Protein AF-A0A965IFB6-F1 (afdb_monomer)

pLDDT: mean 90.44, std 10.17, range [43.69, 98.31]

Nearest PDB structures (foldseek):
  4oge-assembly1_A  TM=3.620E-01  e=2.131E-02  Actinomyces naeslundii str. Howell 279
  4ogc-assembly1_A  TM=3.879E-01  e=4.972E-02  Actinomyces naeslundii str. Howell 279

Mean predicted aligned error: 4.51 Å

Foldseek 3Di:
DDDDPVLVVLLVVLCVVQQAALQQRQGVVVVPWDKDKDFLDDDPLTDSDSLRIGIHTPLLVCCAPPNCVSDDDHHDYSLCVLVSCCVRPVVSPDQCVSQVSVVHRGPPHHRDHRPVVSVVSNVVNVVVVDDD

Structure (mmCIF, N/CA/C/O backbone):
data_AF-A0A965IFB6-F1
#
_entry.id   AF-A0A965IFB6-F1
#
loop_
_atom_site.group_PDB
_atom_site.id
_atom_site.type_symbol
_atom_site.label_atom_id
_atom_site.label_alt_id
_atom_site.label_comp_id
_atom_site.label_asym_id
_atom_site.label_entity_id
_atom_site.label_seq_id
_atom_site.pdbx_PDB_ins_code
_atom_site.Cartn_x
_atom_site.Cartn_y
_atom_site.Cartn_z
_atom_site.occupancy
_atom_site.B_iso_or_equiv
_atom_site.auth_seq_id
_atom_site.auth_comp_id
_atom_site.auth_asym_id
_atom_site.auth_atom_id
_atom_site.pdbx_PDB_model_num
ATOM 1 N N . MET A 1 1 ? 19.634 12.863 -5.356 1.00 53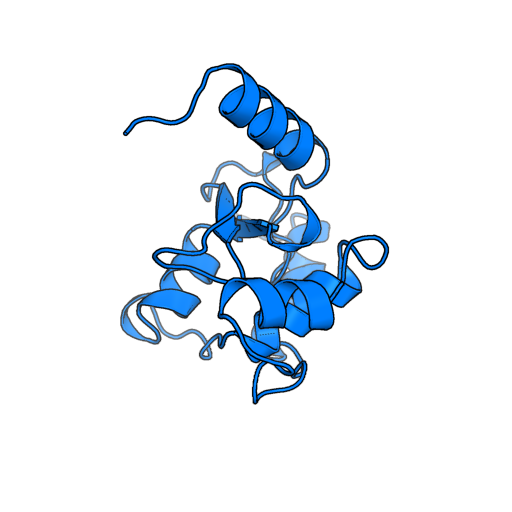.72 1 MET A N 1
ATOM 2 C CA . MET A 1 1 ? 18.693 13.783 -6.034 1.00 53.72 1 MET A CA 1
ATOM 3 C C . MET A 1 1 ? 17.439 13.898 -5.190 1.00 53.72 1 MET A C 1
ATOM 5 O O . MET A 1 1 ? 16.861 12.868 -4.861 1.00 53.72 1 MET A O 1
ATOM 9 N N . GLY A 1 2 ? 17.073 15.112 -4.776 1.00 70.81 2 GLY A N 1
ATOM 10 C CA . GLY A 1 2 ? 15.800 15.357 -4.096 1.00 70.81 2 GLY A CA 1
ATOM 11 C C . GLY A 1 2 ? 14.628 15.314 -5.080 1.00 70.81 2 GLY A C 1
ATOM 12 O O . GLY A 1 2 ? 14.818 15.546 -6.270 1.00 70.81 2 GLY A O 1
ATOM 13 N N . LEU A 1 3 ? 13.430 15.022 -4.573 1.00 76.81 3 LEU A N 1
ATOM 14 C CA . LEU A 1 3 ? 12.171 15.093 -5.324 1.00 76.81 3 LEU A CA 1
ATOM 15 C C . LEU A 1 3 ? 11.957 16.496 -5.901 1.00 76.81 3 LEU A C 1
ATOM 17 O O . LEU A 1 3 ? 12.145 17.476 -5.162 1.00 76.81 3 LEU A O 1
ATOM 21 N N . SER A 1 4 ? 11.526 16.589 -7.164 1.00 86.56 4 SER A N 1
ATOM 22 C CA . SER A 1 4 ? 11.148 17.870 -7.764 1.00 86.56 4 SER A CA 1
ATOM 23 C C . SER A 1 4 ? 9.901 18.442 -7.078 1.00 86.56 4 SER A C 1
ATOM 25 O O . SER A 1 4 ? 9.180 17.742 -6.364 1.00 86.56 4 SER A O 1
ATOM 27 N N . LYS A 1 5 ? 9.631 19.738 -7.267 1.00 85.69 5 LYS A N 1
ATOM 28 C CA . LYS A 1 5 ? 8.419 20.367 -6.717 1.00 85.69 5 LYS A CA 1
ATOM 29 C C . LYS A 1 5 ? 7.142 19.750 -7.309 1.00 85.69 5 LYS A C 1
ATOM 31 O O . LYS A 1 5 ? 6.179 19.570 -6.572 1.00 85.69 5 LYS A O 1
ATOM 36 N N . ALA A 1 6 ? 7.160 19.409 -8.599 1.00 84.62 6 ALA A N 1
ATOM 37 C CA . ALA A 1 6 ? 6.038 18.775 -9.285 1.00 84.62 6 ALA A CA 1
ATOM 38 C C . ALA A 1 6 ? 5.746 17.383 -8.704 1.00 84.62 6 ALA A C 1
ATOM 40 O O . ALA A 1 6 ? 4.617 17.129 -8.299 1.00 84.62 6 ALA A O 1
ATOM 41 N N . ASP A 1 7 ? 6.779 16.552 -8.523 1.00 83.50 7 ASP A N 1
ATOM 42 C CA . ASP A 1 7 ? 6.613 15.209 -7.946 1.00 83.50 7 ASP A CA 1
ATOM 43 C C . ASP A 1 7 ? 6.043 15.268 -6.522 1.00 83.50 7 ASP A C 1
ATOM 45 O O . ASP A 1 7 ? 5.200 14.462 -6.138 1.00 83.50 7 ASP A O 1
ATOM 49 N N . ARG A 1 8 ? 6.492 16.237 -5.710 1.00 85.50 8 ARG A N 1
ATOM 50 C CA . ARG A 1 8 ? 5.956 16.428 -4.351 1.00 85.50 8 ARG A CA 1
ATOM 51 C C . ARG A 1 8 ? 4.485 16.819 -4.377 1.00 85.50 8 ARG A C 1
ATOM 53 O O . ARG A 1 8 ? 3.728 16.334 -3.543 1.00 85.50 8 ARG A O 1
ATOM 60 N N . GLN A 1 9 ? 4.091 17.688 -5.306 1.00 85.88 9 GLN A N 1
ATOM 61 C CA . GLN A 1 9 ? 2.700 18.107 -5.455 1.00 85.88 9 GLN A CA 1
ATOM 62 C C . GLN A 1 9 ? 1.814 16.945 -5.910 1.00 85.88 9 GLN A C 1
ATOM 64 O O . GLN A 1 9 ? 0.706 16.784 -5.400 1.00 85.88 9 GLN A O 1
ATOM 69 N N . GLU A 1 10 ? 2.301 16.117 -6.832 1.00 82.62 10 GLU A N 1
ATOM 70 C CA . GLU A 1 10 ? 1.582 14.934 -7.300 1.00 82.62 10 GLU A CA 1
ATOM 71 C C . GLU A 1 10 ? 1.395 13.912 -6.173 1.00 82.62 10 GLU A C 1
ATOM 73 O O . GLU A 1 10 ? 0.276 13.460 -5.933 1.00 82.62 10 GLU A O 1
ATOM 78 N N . LEU A 1 11 ? 2.454 13.634 -5.405 1.00 86.75 11 LEU A N 1
ATOM 79 C CA . LEU A 1 11 ? 2.379 12.770 -4.224 1.00 86.75 11 LEU A CA 1
ATOM 80 C C . LEU A 1 11 ? 1.406 13.307 -3.172 1.00 86.75 11 LEU A C 1
ATOM 82 O O . LEU A 1 11 ? 0.634 12.533 -2.615 1.00 86.75 11 LEU A O 1
ATOM 86 N N . ALA A 1 12 ? 1.428 14.615 -2.906 1.00 86.88 12 ALA A N 1
ATOM 87 C CA . ALA A 1 12 ? 0.516 15.241 -1.954 1.00 86.88 12 ALA A CA 1
ATOM 88 C C . ALA A 1 12 ? -0.946 15.153 -2.418 1.00 86.88 12 ALA A C 1
ATOM 90 O O . ALA A 1 12 ? -1.827 14.847 -1.620 1.00 86.88 12 ALA A O 1
ATOM 91 N N . THR A 1 13 ? -1.194 15.374 -3.711 1.00 87.50 13 THR A N 1
ATOM 92 C CA . THR A 1 13 ? -2.537 15.279 -4.303 1.00 87.50 13 THR A CA 1
ATOM 93 C C . THR A 1 13 ? -3.062 13.851 -4.212 1.00 87.50 13 THR A C 1
ATOM 95 O O . THR A 1 13 ? -4.173 13.627 -3.746 1.00 87.50 13 THR A O 1
ATOM 98 N N . TRP A 1 14 ? -2.235 12.870 -4.576 1.00 88.62 14 TRP A N 1
ATOM 99 C CA . TRP A 1 14 ? -2.603 11.463 -4.470 1.00 88.62 14 TRP A CA 1
ATOM 100 C C . TRP A 1 14 ? -2.835 11.029 -3.013 1.00 88.62 14 TRP A C 1
ATOM 102 O O . TRP A 1 14 ? -3.813 10.342 -2.727 1.00 88.62 14 TRP A O 1
ATOM 112 N N . ALA A 1 15 ? -1.994 11.467 -2.070 1.00 89.00 15 ALA A N 1
ATOM 113 C CA . ALA A 1 15 ? -2.167 11.153 -0.651 1.00 89.00 15 ALA A CA 1
ATOM 114 C C . ALA A 1 15 ? -3.474 11.722 -0.076 1.00 89.00 15 ALA A C 1
ATOM 116 O O . ALA A 1 15 ? -4.113 11.069 0.746 1.00 89.00 15 ALA A O 1
ATOM 117 N N . ALA A 1 16 ? -3.909 12.896 -0.545 1.00 89.00 16 ALA A N 1
ATOM 118 C CA . ALA A 1 16 ? -5.185 13.487 -0.149 1.00 89.00 16 ALA A CA 1
ATOM 119 C C . ALA A 1 16 ? -6.405 12.668 -0.618 1.00 89.00 16 ALA A C 1
ATOM 121 O O . ALA A 1 16 ? -7.454 12.732 0.019 1.00 89.00 16 ALA A O 1
ATOM 122 N N . GLU A 1 17 ? -6.272 11.881 -1.690 1.00 89.81 17 GLU A N 1
ATOM 123 C CA . GLU A 1 17 ? -7.298 10.936 -2.162 1.00 89.81 17 GLU A CA 1
ATOM 124 C C . GLU A 1 17 ? -7.279 9.613 -1.359 1.00 89.81 17 GLU A C 1
ATOM 126 O O . GLU A 1 17 ? -8.286 8.916 -1.292 1.00 89.81 17 GLU A O 1
ATOM 131 N N . HIS A 1 18 ? -6.161 9.284 -0.698 1.00 91.00 18 HIS A N 1
ATOM 132 C CA . HIS A 1 18 ? -5.905 7.987 -0.051 1.00 91.00 18 HIS A CA 1
ATOM 133 C C . HIS A 1 18 ? -5.657 8.136 1.459 1.00 91.00 18 HIS A C 1
ATOM 135 O O . HIS A 1 18 ? -4.614 7.766 1.996 1.00 91.00 18 HIS A O 1
ATOM 141 N N . ARG A 1 19 ? -6.641 8.684 2.179 1.00 93.00 19 ARG A N 1
ATOM 142 C CA . ARG A 1 19 ? -6.505 9.118 3.588 1.00 93.00 19 ARG A CA 1
ATOM 143 C C . ARG A 1 19 ? -6.611 8.000 4.633 1.00 93.00 19 ARG A C 1
ATOM 145 O O . ARG A 1 19 ? -6.971 8.248 5.785 1.00 93.00 19 ARG A O 1
ATOM 152 N N . SER A 1 20 ? -6.316 6.763 4.256 1.00 95.69 20 SER A N 1
ATOM 153 C CA . SER A 1 20 ? -6.299 5.621 5.169 1.00 95.69 20 SER A CA 1
ATOM 154 C C . SER A 1 20 ? -5.214 4.619 4.787 1.00 95.69 20 SER A C 1
ATOM 156 O O . SER A 1 20 ? -4.688 4.624 3.675 1.00 95.69 20 SER A O 1
ATOM 158 N N . CYS A 1 21 ? -4.828 3.765 5.733 1.00 97.31 21 CYS A N 1
ATOM 159 C CA . CYS A 1 21 ? -3.916 2.657 5.465 1.00 97.31 21 CYS A CA 1
ATOM 160 C C . CYS A 1 21 ? -4.603 1.616 4.585 1.00 97.31 21 CYS A C 1
ATOM 162 O O . CYS A 1 21 ? -5.602 1.039 4.997 1.00 97.31 21 CYS A O 1
ATOM 164 N N . ALA A 1 22 ? -4.035 1.287 3.429 1.00 97.88 22 ALA A N 1
ATOM 165 C CA . ALA A 1 22 ? -4.636 0.325 2.509 1.00 97.88 22 ALA A CA 1
ATOM 166 C C . ALA A 1 22 ? -4.748 -1.102 3.088 1.00 97.88 22 ALA A C 1
ATOM 168 O O . ALA A 1 22 ? -5.593 -1.890 2.671 1.00 97.88 22 ALA A O 1
ATOM 169 N N . VAL A 1 23 ? -3.921 -1.442 4.085 1.00 98.12 23 VAL A N 1
ATOM 170 C CA . VAL A 1 23 ? -3.944 -2.765 4.730 1.00 98.12 23 VAL A CA 1
ATOM 171 C C . VAL A 1 23 ? -5.001 -2.817 5.836 1.00 98.12 23 VAL A C 1
ATOM 173 O O . VAL A 1 23 ? -5.936 -3.603 5.742 1.00 98.12 23 VAL A O 1
ATOM 176 N N . CYS A 1 24 ? -4.875 -1.985 6.875 1.00 97.06 24 CYS A N 1
ATOM 177 C CA . CYS A 1 24 ? -5.728 -2.062 8.074 1.00 97.06 24 CYS A CA 1
ATOM 178 C C . CYS A 1 24 ? -6.804 -0.966 8.164 1.00 97.06 24 CYS A C 1
ATOM 180 O O . CYS A 1 24 ? -7.466 -0.857 9.188 1.00 97.06 24 CYS A O 1
ATOM 182 N N . TRP A 1 25 ? -6.937 -0.110 7.150 1.00 96.44 25 TRP A N 1
ATOM 183 C CA . TRP A 1 25 ? -7.871 1.030 7.093 1.00 96.44 25 TRP A CA 1
ATOM 184 C C . TRP A 1 25 ? -7.758 2.035 8.241 1.00 96.44 25 TRP A C 1
ATOM 186 O O . TRP A 1 25 ? -8.679 2.802 8.494 1.00 96.44 25 TRP A O 1
ATOM 196 N N . TRP A 1 26 ? -6.604 2.085 8.910 1.00 95.25 26 TRP A N 1
ATOM 197 C CA . TRP A 1 26 ? -6.317 3.140 9.876 1.00 95.25 26 TRP A CA 1
ATOM 198 C C . TRP A 1 26 ? -6.498 4.525 9.231 1.00 95.25 26 TRP A C 1
ATOM 200 O O . TRP A 1 26 ? 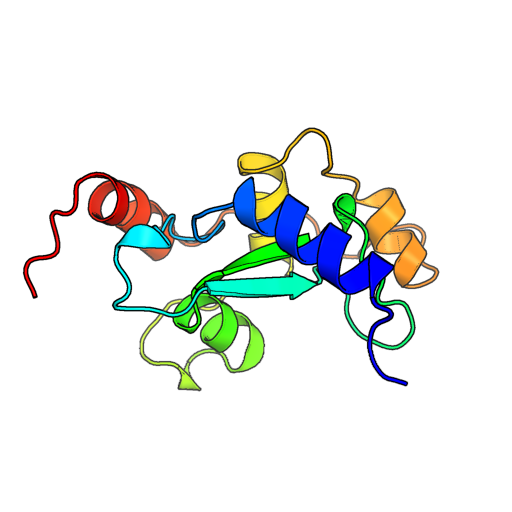-5.805 4.791 8.242 1.00 95.25 26 TRP A O 1
ATOM 210 N N . PRO A 1 27 ? -7.390 5.389 9.746 1.00 94.31 27 PRO A N 1
ATOM 211 C CA . PRO A 1 27 ? -7.662 6.679 9.130 1.00 94.31 27 PRO A CA 1
ATOM 212 C C . PRO A 1 27 ? -6.582 7.699 9.500 1.00 94.31 27 PRO A C 1
ATOM 214 O O . PRO A 1 27 ? -6.157 7.795 10.651 1.00 94.31 27 PRO A O 1
ATOM 217 N N . GLU A 1 28 ? -6.162 8.508 8.528 1.00 93.19 28 GLU A N 1
ATOM 218 C CA . GLU A 1 28 ? -5.210 9.605 8.742 1.00 93.19 28 GLU A CA 1
ATOM 219 C C . GLU A 1 28 ? -5.708 10.584 9.820 1.00 93.19 28 GLU A C 1
ATOM 221 O O . GLU A 1 28 ? -4.924 11.069 10.634 1.00 93.19 28 GLU A O 1
ATOM 226 N N . SER A 1 29 ? -7.021 10.834 9.862 1.00 92.06 29 SER A N 1
ATOM 227 C CA . SER A 1 29 ? -7.654 11.783 10.783 1.00 92.06 29 SER A CA 1
ATOM 228 C C . SER A 1 29 ? -7.525 11.419 12.262 1.00 92.06 29 SER A C 1
ATOM 230 O O . SER A 1 29 ? -7.745 12.283 13.103 1.00 92.06 29 SER A O 1
ATOM 232 N N . ASP A 1 30 ? -7.194 10.168 12.595 1.00 91.25 30 ASP A N 1
ATOM 233 C CA . ASP A 1 30 ? -7.007 9.743 13.985 1.00 91.25 30 ASP A CA 1
ATOM 234 C C . ASP A 1 30 ? -5.734 10.347 14.610 1.00 91.25 30 ASP A C 1
ATOM 236 O O . ASP A 1 30 ? -5.690 10.632 15.803 1.00 91.25 30 ASP A O 1
ATOM 240 N N . GLY A 1 31 ? -4.691 10.581 13.807 1.00 89.38 31 GLY A N 1
ATOM 241 C CA . GLY A 1 31 ? -3.465 11.251 14.248 1.00 89.38 31 GLY A CA 1
ATOM 242 C C . GLY A 1 31 ? -2.566 10.458 15.209 1.00 89.38 31 GLY A C 1
ATOM 243 O O . GLY A 1 31 ? -1.398 10.818 15.345 1.00 89.38 31 GLY A O 1
ATOM 244 N N . ARG A 1 32 ? -3.024 9.354 15.829 1.00 91.44 32 ARG A N 1
ATOM 245 C CA . ARG A 1 32 ? -2.175 8.528 16.721 1.00 91.44 32 ARG A CA 1
ATOM 246 C C . ARG A 1 32 ? -1.149 7.669 15.976 1.00 91.44 32 ARG A C 1
ATOM 248 O O . ARG A 1 32 ? -0.264 7.099 16.608 1.00 91.44 32 ARG A O 1
ATOM 255 N N . ARG A 1 33 ? -1.269 7.538 14.651 1.00 92.31 33 ARG A N 1
ATOM 256 C CA . ARG A 1 33 ? -0.266 6.890 13.790 1.00 92.31 33 ARG A CA 1
ATOM 257 C C . ARG A 1 33 ? -0.012 7.743 12.568 1.00 92.31 33 ARG A C 1
ATOM 259 O O . ARG A 1 33 ? -0.950 8.259 11.959 1.00 92.31 33 ARG A O 1
ATOM 266 N N . ARG A 1 34 ? 1.249 7.823 12.171 1.00 95.19 34 ARG A N 1
ATOM 267 C CA . ARG A 1 34 ? 1.648 8.521 10.950 1.00 95.19 34 ARG A CA 1
ATOM 268 C C . ARG A 1 34 ? 1.293 7.708 9.705 1.00 95.19 34 ARG A C 1
ATOM 270 O O . ARG A 1 34 ? 1.435 6.484 9.693 1.00 95.19 34 ARG A O 1
ATOM 277 N N . MET A 1 35 ? 0.865 8.404 8.655 1.00 95.50 35 MET A N 1
ATOM 278 C CA . MET A 1 35 ? 0.643 7.841 7.323 1.00 95.50 35 MET A CA 1
ATOM 279 C C . MET A 1 35 ? 1.878 8.042 6.443 1.00 95.50 35 MET A C 1
ATOM 281 O O . MET A 1 35 ? 2.485 9.112 6.435 1.00 95.50 35 MET A O 1
ATOM 285 N N . GLU A 1 36 ? 2.248 7.006 5.699 1.00 95.19 36 GLU A N 1
ATOM 286 C CA . GLU A 1 36 ? 3.418 6.969 4.829 1.00 95.19 36 GLU A CA 1
ATOM 287 C C . GLU A 1 36 ? 3.020 6.466 3.436 1.00 95.19 36 GLU A C 1
ATOM 289 O O . GLU A 1 36 ? 2.215 5.544 3.284 1.00 95.19 36 GLU A O 1
ATOM 294 N N . ILE A 1 37 ? 3.594 7.082 2.400 1.00 94.75 37 ILE A N 1
ATOM 295 C CA . ILE A 1 37 ? 3.447 6.621 1.018 1.00 94.75 37 ILE A CA 1
ATOM 296 C C . ILE A 1 37 ? 4.508 5.553 0.759 1.00 94.75 37 ILE A C 1
ATOM 298 O O . ILE A 1 37 ? 5.707 5.814 0.867 1.00 94.75 37 ILE A O 1
ATOM 302 N N . HIS A 1 38 ? 4.062 4.367 0.372 1.00 95.31 38 HIS A N 1
ATOM 303 C CA . HIS A 1 38 ? 4.902 3.228 0.050 1.00 95.31 38 HIS A CA 1
ATOM 304 C C . HIS A 1 38 ? 4.905 2.943 -1.455 1.00 95.31 38 HIS A C 1
ATOM 306 O O . HIS A 1 38 ? 3.865 2.970 -2.114 1.00 95.31 38 HIS A O 1
ATOM 312 N N . HIS A 1 39 ? 6.081 2.612 -1.993 1.00 95.19 39 HIS A N 1
ATOM 313 C CA . HIS A 1 39 ? 6.227 2.125 -3.365 1.00 95.19 39 HIS A CA 1
ATOM 314 C C . HIS A 1 39 ? 6.159 0.598 -3.420 1.00 95.19 39 HIS A C 1
ATOM 316 O O . HIS A 1 39 ? 7.059 -0.055 -2.892 1.00 95.19 39 HIS A O 1
ATOM 322 N N . LEU A 1 40 ? 5.181 0.033 -4.136 1.00 95.56 40 LEU A N 1
ATOM 323 C CA . LEU A 1 40 ? 5.032 -1.424 -4.313 1.00 95.56 40 LEU A CA 1
ATOM 324 C C . LEU A 1 40 ? 6.317 -2.068 -4.869 1.00 95.56 40 LEU A C 1
ATOM 326 O O . LEU A 1 40 ? 6.773 -3.116 -4.399 1.00 95.56 40 LEU A O 1
ATOM 330 N N . GLN A 1 41 ? 6.942 -1.414 -5.850 1.00 94.38 41 GLN A N 1
ATOM 331 C CA . GLN A 1 41 ? 8.284 -1.727 -6.332 1.00 94.38 41 GLN A CA 1
ATOM 332 C C . GLN A 1 41 ? 9.273 -0.623 -5.949 1.00 94.38 41 GLN A C 1
ATOM 334 O O . GLN A 1 41 ? 9.123 0.547 -6.308 1.00 94.38 41 GLN A O 1
ATOM 339 N N . GLN A 1 42 ? 10.328 -1.039 -5.249 1.00 87.38 42 GLN A N 1
ATOM 340 C CA . GLN A 1 42 ? 11.408 -0.186 -4.755 1.00 87.38 42 GLN A CA 1
ATOM 341 C C . GLN A 1 42 ? 12.692 -0.330 -5.594 1.00 87.38 42 GLN A C 1
ATOM 343 O O . GLN A 1 42 ? 12.785 -1.156 -6.503 1.00 87.38 42 GLN A O 1
ATOM 348 N N . GLY A 1 43 ? 13.716 0.455 -5.246 1.00 84.19 43 GLY A N 1
ATOM 349 C CA . GLY A 1 43 ? 15.053 0.397 -5.841 1.00 84.19 43 GLY A CA 1
ATOM 350 C C . GLY A 1 43 ? 15.257 1.384 -6.992 1.00 84.19 43 GLY A C 1
ATOM 351 O O . GLY A 1 43 ? 14.581 2.408 -7.078 1.00 84.19 43 GLY A O 1
ATOM 352 N N . ALA A 1 44 ? 16.210 1.078 -7.877 1.00 74.62 44 ALA A N 1
ATOM 353 C CA . ALA A 1 44 ? 16.624 1.963 -8.972 1.00 74.62 44 ALA A CA 1
ATOM 354 C C . ALA A 1 44 ? 15.507 2.267 -9.992 1.00 74.62 44 ALA A C 1
ATOM 356 O O . ALA A 1 44 ? 15.576 3.271 -10.691 1.00 74.62 44 ALA A O 1
ATOM 357 N N . GLY A 1 45 ? 14.479 1.414 -10.065 1.00 68.06 45 GLY A N 1
ATOM 358 C CA . GLY A 1 45 ? 13.308 1.593 -10.925 1.00 68.06 45 GLY A CA 1
ATOM 359 C C . GLY A 1 45 ? 12.110 2.252 -10.240 1.00 68.06 45 GLY A C 1
ATOM 360 O O . GLY A 1 45 ? 11.027 2.250 -10.822 1.00 68.06 45 GLY A O 1
ATOM 361 N N . ARG A 1 46 ? 12.255 2.774 -9.010 1.00 81.31 46 ARG A N 1
ATOM 362 C CA . ARG A 1 46 ? 11.133 3.406 -8.304 1.00 81.31 46 ARG A CA 1
ATOM 363 C C . ARG A 1 46 ? 10.595 4.583 -9.123 1.00 81.31 46 ARG A C 1
ATOM 365 O O . ARG A 1 46 ? 11.356 5.457 -9.538 1.00 81.31 46 ARG A O 1
ATOM 372 N N . LYS A 1 47 ? 9.281 4.607 -9.328 1.00 86.56 47 LYS A N 1
ATOM 373 C CA . LYS A 1 47 ? 8.568 5.724 -9.954 1.00 86.56 47 LYS A CA 1
ATOM 374 C C . LYS A 1 47 ? 7.476 6.227 -9.023 1.00 86.56 47 LYS A C 1
ATOM 376 O O . LYS A 1 47 ? 6.801 5.418 -8.382 1.00 86.56 47 LYS A O 1
ATOM 381 N N . HIS A 1 48 ? 7.322 7.547 -8.969 1.00 88.69 48 HIS A N 1
ATOM 382 C CA . HIS A 1 48 ? 6.205 8.235 -8.318 1.00 88.69 48 HIS A CA 1
ATOM 383 C C . HIS A 1 48 ? 4.992 8.215 -9.250 1.00 88.69 48 HIS A C 1
ATOM 385 O O . HIS A 1 48 ? 4.540 9.242 -9.718 1.00 88.69 48 HIS A O 1
ATOM 391 N N . ASP A 1 49 ? 4.537 7.010 -9.575 1.00 91.94 49 ASP A N 1
ATOM 392 C CA . ASP A 1 49 ? 3.402 6.760 -10.458 1.00 91.94 49 ASP A CA 1
ATOM 393 C C . ASP A 1 49 ? 2.293 6.132 -9.623 1.00 91.94 49 ASP A C 1
ATOM 395 O O . ASP A 1 49 ? 2.582 5.197 -8.873 1.00 91.94 49 ASP A O 1
ATOM 399 N N . ARG A 1 50 ? 1.050 6.611 -9.756 1.00 93.50 50 ARG A N 1
ATOM 400 C CA . ARG A 1 50 ? -0.108 6.139 -8.976 1.00 93.50 50 ARG A CA 1
ATOM 401 C C . ARG A 1 50 ? -0.220 4.613 -8.944 1.00 93.50 50 ARG A C 1
ATOM 403 O O . ARG A 1 50 ? -0.511 4.050 -7.890 1.00 93.50 50 ARG A O 1
ATOM 410 N N . ARG A 1 51 ? 0.118 3.921 -10.0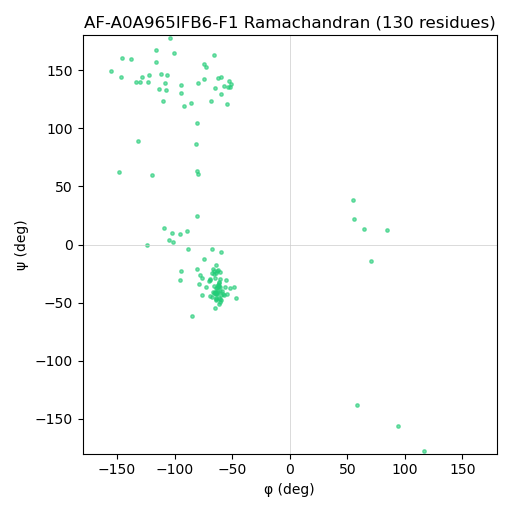37 1.00 95.44 51 ARG A N 1
ATOM 411 C CA . ARG A 1 51 ? 0.094 2.448 -10.117 1.00 95.44 51 ARG A CA 1
ATOM 412 C C . ARG A 1 51 ? 1.085 1.762 -9.177 1.00 95.44 51 ARG A C 1
ATOM 414 O O . ARG A 1 51 ? 0.885 0.617 -8.794 1.00 95.44 51 ARG A O 1
ATOM 421 N N . ASN A 1 52 ? 2.150 2.460 -8.787 1.00 95.94 52 ASN A N 1
ATOM 422 C CA . ASN A 1 52 ? 3.202 1.986 -7.890 1.00 95.94 52 ASN A CA 1
ATOM 423 C C . ASN A 1 52 ? 3.071 2.514 -6.452 1.00 95.94 52 ASN A C 1
ATOM 425 O O . ASN A 1 52 ? 3.950 2.224 -5.645 1.00 95.94 52 ASN A O 1
ATOM 429 N N . LEU A 1 53 ? 2.033 3.287 -6.121 1.00 95.44 53 LEU A N 1
ATOM 430 C CA . LEU A 1 53 ? 1.862 3.892 -4.796 1.00 95.44 53 LEU A CA 1
ATOM 431 C C . LEU A 1 53 ? 0.770 3.201 -3.976 1.00 95.44 53 LEU A C 1
ATOM 433 O O . LEU A 1 53 ? -0.247 2.749 -4.511 1.00 95.44 53 LEU A O 1
ATOM 437 N N . LEU A 1 54 ? 0.994 3.155 -2.664 1.00 96.31 54 LEU A N 1
ATOM 438 C CA . LEU A 1 54 ? 0.053 2.685 -1.653 1.00 96.31 54 LEU A CA 1
ATOM 439 C C . LEU A 1 54 ? 0.248 3.482 -0.354 1.00 96.31 54 LEU A C 1
ATOM 441 O O . LEU A 1 54 ? 1.376 3.830 -0.016 1.00 96.31 54 LEU A O 1
ATOM 445 N N . THR A 1 55 ? -0.818 3.770 0.389 1.00 97.25 55 THR A N 1
ATOM 446 C CA . THR A 1 55 ? -0.729 4.423 1.700 1.00 97.25 55 THR A CA 1
ATOM 447 C C . THR A 1 55 ? -0.709 3.375 2.795 1.00 97.25 55 THR A C 1
ATOM 449 O O . THR A 1 55 ? -1.546 2.475 2.842 1.00 97.25 55 THR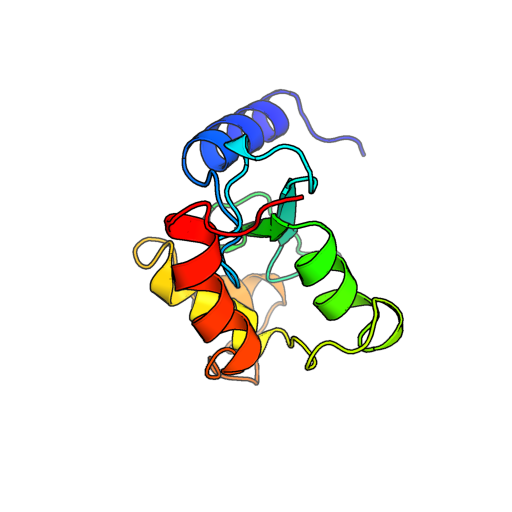 A O 1
ATOM 452 N N . LEU A 1 56 ? 0.247 3.487 3.709 1.00 97.62 56 LEU A N 1
ATOM 453 C CA . LEU A 1 56 ? 0.381 2.604 4.861 1.00 97.62 56 LEU A CA 1
ATOM 454 C C . LEU A 1 56 ? 0.494 3.447 6.128 1.00 97.62 56 LEU A C 1
ATOM 456 O O . LEU A 1 56 ? 1.121 4.499 6.120 1.00 97.62 56 LEU A O 1
ATOM 460 N N . CYS A 1 57 ? -0.084 2.986 7.234 1.00 96.81 57 CYS A N 1
ATOM 461 C CA . CYS A 1 57 ? 0.283 3.541 8.534 1.00 96.81 57 CYS A CA 1
ATOM 462 C C . CYS A 1 57 ? 1.684 3.049 8.917 1.00 96.81 57 CYS A C 1
ATOM 464 O O . CYS A 1 57 ? 2.085 1.951 8.519 1.00 96.81 57 CYS A O 1
ATOM 466 N N . GLU A 1 58 ? 2.400 3.820 9.730 1.00 95.69 58 GLU A N 1
ATOM 467 C CA . GLU A 1 58 ? 3.794 3.529 10.088 1.00 95.69 58 GLU A CA 1
ATOM 468 C C . GLU A 1 58 ? 3.986 2.129 10.687 1.00 95.69 58 GLU A C 1
ATOM 470 O O . GLU A 1 58 ? 4.999 1.487 10.439 1.00 95.69 58 GLU A O 1
ATOM 475 N N . ARG A 1 59 ? 2.982 1.585 11.391 1.00 95.44 59 ARG A N 1
ATOM 476 C CA . ARG A 1 59 ? 3.010 0.201 11.886 1.00 95.44 59 ARG A CA 1
ATOM 477 C C . ARG A 1 59 ? 3.015 -0.819 10.746 1.00 95.44 59 ARG A C 1
ATOM 479 O O . ARG A 1 59 ? 3.872 -1.693 10.722 1.00 95.44 59 ARG A O 1
ATOM 486 N N . CYS A 1 60 ? 2.052 -0.749 9.824 1.00 97.31 60 CYS A N 1
ATOM 487 C CA . CYS A 1 60 ? 1.977 -1.699 8.706 1.00 97.31 60 CYS A CA 1
ATOM 488 C C . CYS A 1 60 ? 3.180 -1.542 7.768 1.00 97.31 60 CYS A C 1
ATOM 490 O O . CYS A 1 60 ? 3.693 -2.536 7.260 1.00 97.31 60 CYS A O 1
ATOM 492 N N . HIS A 1 61 ? 3.660 -0.310 7.584 1.00 97.06 61 HIS A N 1
ATOM 493 C CA . HIS A 1 61 ? 4.883 -0.045 6.836 1.00 97.06 61 HIS A CA 1
ATOM 494 C C . HIS A 1 61 ? 6.120 -0.649 7.518 1.00 97.06 61 HIS A C 1
ATOM 496 O O . HIS A 1 61 ? 6.936 -1.284 6.853 1.00 97.06 61 HIS A 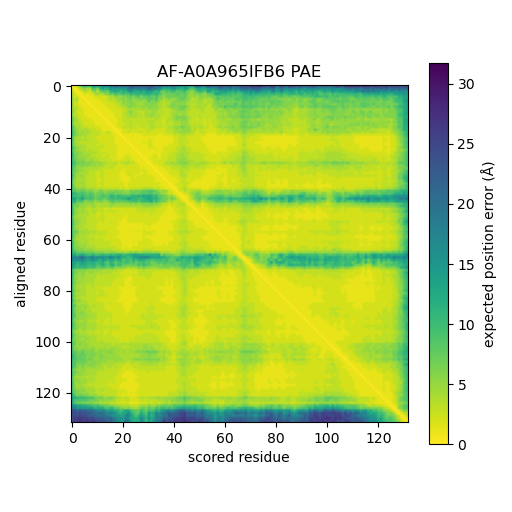O 1
ATOM 502 N N . CYS A 1 62 ? 6.220 -0.527 8.844 1.00 95.75 62 CYS A N 1
ATOM 503 C CA . CYS A 1 62 ? 7.272 -1.153 9.637 1.00 95.75 62 CYS A CA 1
ATOM 504 C C . CYS A 1 62 ? 7.219 -2.683 9.513 1.00 95.75 62 CYS A C 1
ATOM 506 O O . CYS A 1 62 ? 8.227 -3.285 9.159 1.00 95.75 62 CYS A O 1
ATOM 508 N N . VAL A 1 63 ? 6.057 -3.318 9.727 1.00 96.50 63 VAL A N 1
ATOM 509 C CA . VAL A 1 63 ? 5.919 -4.788 9.645 1.00 96.50 63 VAL A CA 1
ATOM 510 C C . VAL A 1 63 ? 6.320 -5.314 8.265 1.00 96.50 63 VAL A C 1
ATOM 512 O O . VAL A 1 63 ? 7.012 -6.321 8.170 1.00 96.50 63 VAL A O 1
ATOM 515 N N . LEU A 1 64 ? 5.966 -4.612 7.188 1.00 96.12 64 LEU A N 1
ATOM 516 C CA . LEU A 1 64 ? 6.388 -4.984 5.836 1.00 96.12 64 LEU A CA 1
ATOM 517 C C . LEU A 1 64 ? 7.918 -4.993 5.657 1.00 96.12 64 LEU A C 1
ATOM 519 O O . LEU A 1 64 ? 8.444 -5.799 4.890 1.00 96.12 64 LEU A O 1
ATOM 523 N N . HIS A 1 65 ? 8.628 -4.066 6.303 1.00 94.06 65 HIS A N 1
ATOM 524 C CA . HIS A 1 65 ? 10.068 -3.884 6.113 1.00 94.06 65 HIS A CA 1
ATOM 525 C C . HIS A 1 65 ? 10.939 -4.610 7.135 1.00 94.06 65 HIS A C 1
ATOM 527 O O . HIS A 1 65 ? 12.043 -5.030 6.788 1.00 94.06 65 HIS A O 1
ATOM 533 N N . SER A 1 66 ? 10.447 -4.773 8.358 1.00 89.56 66 SER A N 1
ATOM 534 C CA . SER A 1 66 ? 11.211 -5.297 9.492 1.00 89.56 66 SER A CA 1
ATOM 535 C C . SER A 1 66 ? 10.550 -6.519 10.145 1.00 89.56 66 SER A C 1
ATOM 537 O O . SER A 1 66 ? 11.100 -7.070 11.098 1.00 89.56 66 SER A O 1
ATOM 539 N N . GLY A 1 67 ? 9.386 -6.960 9.653 1.00 82.25 67 GLY A N 1
ATOM 540 C CA . GLY A 1 67 ? 8.653 -8.116 10.177 1.00 82.25 67 GLY A CA 1
ATOM 541 C C . GLY A 1 67 ? 8.296 -7.967 11.657 1.00 82.25 67 GLY A C 1
ATOM 542 O O . GLY A 1 67 ? 7.950 -6.877 12.128 1.00 82.25 67 GLY A O 1
ATOM 543 N N . GLY A 1 68 ? 8.457 -9.062 12.407 1.00 66.44 68 GLY A N 1
ATOM 544 C CA . GLY A 1 68 ? 8.177 -9.151 13.847 1.00 66.44 68 GLY A CA 1
ATOM 545 C C . GLY A 1 68 ? 8.969 -8.200 14.761 1.00 66.44 68 GLY A C 1
ATOM 546 O O . GLY A 1 68 ? 8.663 -8.097 15.946 1.00 66.44 68 GLY A O 1
ATOM 547 N N . TRP A 1 69 ? 9.948 -7.447 14.246 1.00 77.44 69 TRP A N 1
ATOM 548 C CA . TRP A 1 69 ? 10.618 -6.390 15.021 1.00 77.44 69 TRP A CA 1
ATOM 549 C C . TRP A 1 69 ? 9.691 -5.216 15.356 1.00 77.44 69 TRP A C 1
ATOM 551 O O . TRP A 1 69 ? 9.950 -4.472 16.297 1.00 77.44 69 TRP A O 1
ATOM 561 N N . CYS A 1 70 ? 8.597 -5.051 14.610 1.00 84.19 70 CYS A N 1
ATOM 562 C CA . CYS A 1 70 ? 7.625 -3.979 14.822 1.00 84.19 70 CYS A CA 1
ATOM 563 C C . CYS A 1 70 ? 6.512 -4.361 15.809 1.00 84.19 70 CYS A C 1
ATOM 565 O O . CYS A 1 70 ? 5.514 -3.647 15.899 1.00 84.19 70 CYS A O 1
ATOM 567 N N . GLY A 1 71 ? 6.673 -5.478 16.529 1.00 83.75 71 GLY A N 1
ATOM 568 C CA . GLY A 1 71 ? 5.726 -6.022 17.499 1.00 83.75 71 GLY A CA 1
ATOM 569 C C . GLY A 1 71 ? 5.185 -7.395 17.095 1.00 83.75 71 GLY A C 1
ATOM 570 O O . GLY A 1 71 ? 5.538 -7.943 16.053 1.00 83.75 71 GLY A O 1
ATOM 571 N N . ASN A 1 72 ? 4.281 -7.933 17.914 1.00 89.19 72 ASN A N 1
ATOM 572 C CA . ASN A 1 72 ? 3.641 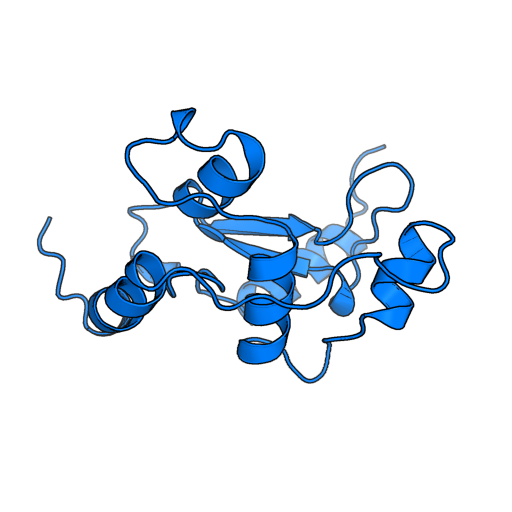-9.233 17.687 1.00 89.19 72 ASN A CA 1
ATOM 573 C C . ASN A 1 72 ? 2.489 -9.117 16.674 1.00 89.19 72 ASN A C 1
ATOM 575 O O . ASN A 1 72 ? 1.324 -9.320 17.014 1.00 89.19 72 ASN A O 1
ATOM 579 N N . TYR A 1 73 ? 2.816 -8.744 15.438 1.00 93.62 73 TYR A N 1
ATOM 580 C CA . TYR A 1 73 ? 1.871 -8.654 14.327 1.00 93.62 73 TYR A CA 1
ATOM 581 C C . TYR A 1 73 ? 2.175 -9.734 13.281 1.00 93.62 73 TYR A C 1
ATOM 583 O O . TYR A 1 73 ? 3.348 -10.051 13.085 1.00 93.62 73 TYR A O 1
ATOM 591 N N . PRO A 1 74 ? 1.162 -10.291 12.590 1.00 95.06 74 PRO A N 1
ATOM 592 C CA . PRO A 1 74 ? 1.404 -11.206 11.476 1.00 95.06 74 PRO A CA 1
ATOM 593 C C . PRO A 1 74 ? 2.209 -10.542 10.357 1.00 95.06 74 PRO A C 1
ATOM 595 O O . PRO A 1 74 ? 2.001 -9.369 10.061 1.00 95.06 74 PRO A O 1
ATOM 598 N N . ASP A 1 75 ? 3.094 -11.287 9.699 1.00 95.38 75 ASP A N 1
ATOM 599 C CA . ASP A 1 75 ? 3.958 -10.717 8.665 1.00 95.38 75 ASP A CA 1
ATOM 600 C C . ASP A 1 75 ? 3.172 -10.159 7.465 1.00 95.38 75 ASP A C 1
ATOM 602 O O . ASP A 1 75 ? 2.179 -10.725 6.991 1.00 95.38 75 ASP A O 1
ATOM 606 N N . LEU A 1 76 ? 3.676 -9.052 6.914 1.00 97.00 76 LEU A N 1
ATOM 607 C CA . LEU A 1 76 ? 3.208 -8.480 5.656 1.00 97.00 76 LEU A CA 1
ATOM 608 C C . LEU A 1 76 ? 4.242 -8.703 4.559 1.00 97.00 76 LEU A C 1
ATOM 610 O O . LEU A 1 76 ? 5.424 -8.420 4.724 1.00 97.00 76 LEU A O 1
ATOM 614 N N . THR A 1 77 ? 3.779 -9.173 3.404 1.00 96.44 77 THR A N 1
ATOM 615 C CA . THR A 1 77 ? 4.610 -9.402 2.224 1.00 96.44 77 THR A CA 1
ATOM 616 C C . THR A 1 77 ? 4.173 -8.477 1.094 1.00 96.44 77 THR A C 1
ATOM 618 O O . THR A 1 77 ? 3.087 -7.893 1.113 1.00 96.44 77 THR A O 1
ATOM 621 N N . LYS A 1 78 ? 4.991 -8.380 0.041 1.00 96.25 78 LYS A N 1
ATOM 622 C CA . LYS A 1 78 ? 4.603 -7.650 -1.175 1.00 96.25 78 LYS A CA 1
ATOM 623 C C . LYS A 1 78 ? 3.355 -8.232 -1.840 1.00 96.25 78 LYS A C 1
ATOM 625 O O . LYS A 1 78 ? 2.610 -7.476 -2.446 1.00 96.25 78 LYS A O 1
ATOM 630 N N . ALA A 1 79 ? 3.111 -9.535 -1.702 1.00 97.38 79 ALA A N 1
ATOM 631 C CA . ALA A 1 79 ? 1.909 -10.180 -2.217 1.00 97.38 79 ALA A CA 1
ATOM 632 C C . ALA A 1 79 ? 0.640 -9.673 -1.506 1.00 97.38 79 ALA A C 1
ATOM 634 O O . ALA A 1 79 ? -0.342 -9.355 -2.176 1.00 97.38 79 ALA A O 1
ATOM 635 N N . HIS A 1 80 ? 0.686 -9.479 -0.180 1.00 98.31 80 HIS A N 1
ATOM 636 C CA . HIS A 1 80 ? -0.417 -8.861 0.574 1.00 98.31 80 HIS A CA 1
ATOM 637 C C . HIS A 1 80 ? -0.678 -7.414 0.127 1.00 98.31 80 HIS A C 1
ATOM 639 O O . HIS A 1 80 ? -1.819 -6.966 0.052 1.00 98.31 80 HIS A O 1
ATOM 645 N N . LEU A 1 81 ? 0.379 -6.672 -0.214 1.00 98.06 81 LEU A N 1
ATOM 646 C CA . LEU A 1 81 ? 0.256 -5.306 -0.725 1.00 98.06 81 LEU A CA 1
ATOM 647 C C . LEU A 1 81 ? -0.368 -5.235 -2.125 1.00 98.06 81 LEU A C 1
ATOM 649 O O . LEU A 1 81 ? -1.031 -4.246 -2.427 1.00 98.06 81 LEU A O 1
ATOM 653 N N . LEU A 1 82 ? -0.175 -6.250 -2.975 1.00 98.06 82 LEU A N 1
ATOM 654 C CA . LEU A 1 82 ? -0.866 -6.309 -4.266 1.00 98.06 82 LEU A CA 1
ATOM 655 C C . LEU A 1 82 ? -2.375 -6.475 -4.073 1.00 98.06 82 LEU A C 1
ATOM 657 O O . LEU A 1 82 ? -3.136 -5.777 -4.736 1.00 98.06 82 LEU A O 1
ATOM 661 N N . GLN A 1 83 ? -2.793 -7.327 -3.132 1.00 98.31 83 GLN A N 1
ATOM 662 C CA . GLN A 1 83 ? -4.204 -7.457 -2.760 1.00 9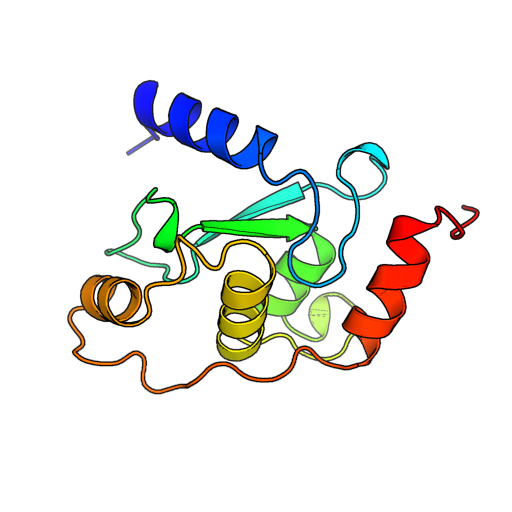8.31 83 GLN A CA 1
ATOM 663 C C . GLN A 1 83 ? -4.748 -6.131 -2.212 1.00 98.31 83 GLN A C 1
ATOM 665 O O . GLN A 1 83 ? -5.787 -5.662 -2.664 1.00 98.31 83 GLN A O 1
ATOM 670 N N . ALA A 1 84 ? -4.011 -5.476 -1.307 1.00 98.19 84 ALA A N 1
ATOM 671 C CA . ALA A 1 84 ? -4.399 -4.165 -0.785 1.00 98.19 84 ALA A CA 1
ATOM 672 C C . ALA A 1 84 ? -4.573 -3.127 -1.907 1.00 98.19 84 ALA A C 1
ATOM 674 O O . ALA A 1 84 ? -5.563 -2.404 -1.920 1.00 98.19 84 ALA A O 1
ATOM 675 N N . LYS A 1 85 ? -3.653 -3.086 -2.883 1.00 97.88 85 LYS A N 1
ATOM 676 C CA . LYS A 1 85 ? -3.754 -2.193 -4.047 1.00 97.88 85 LYS A CA 1
ATOM 677 C C . LYS A 1 85 ? -5.007 -2.476 -4.869 1.00 97.88 85 LYS A C 1
ATOM 679 O O . LYS A 1 85 ? -5.715 -1.540 -5.221 1.00 97.88 85 LYS A O 1
ATOM 684 N N . GLN A 1 86 ? -5.266 -3.748 -5.156 1.00 97.69 86 GLN A N 1
ATOM 685 C CA . GLN A 1 86 ? -6.426 -4.178 -5.928 1.00 97.69 86 GLN A CA 1
ATOM 686 C C . GLN A 1 86 ? -7.747 -3.804 -5.239 1.00 97.69 86 GLN A C 1
ATOM 688 O O . GLN A 1 86 ? -8.701 -3.446 -5.918 1.00 97.69 86 GLN A O 1
ATOM 693 N N . GLU A 1 87 ? -7.801 -3.849 -3.908 1.00 96.88 87 GLU A N 1
ATOM 694 C CA . GLU A 1 87 ? -8.996 -3.482 -3.140 1.00 96.88 87 GLU A CA 1
ATOM 695 C C . GLU A 1 87 ? -9.214 -1.970 -3.051 1.00 96.88 87 GLU A C 1
ATOM 697 O O . GLU A 1 87 ? -10.347 -1.508 -3.167 1.00 96.88 87 GLU A O 1
ATOM 702 N N . THR A 1 88 ? -8.155 -1.192 -2.810 1.00 95.44 88 THR A N 1
ATOM 703 C CA . THR A 1 88 ? -8.298 0.241 -2.501 1.00 95.44 88 THR A CA 1
ATOM 704 C C . THR A 1 88 ? -8.169 1.156 -3.708 1.00 95.44 88 THR A C 1
ATOM 706 O O . THR A 1 88 ? -8.617 2.294 -3.648 1.00 95.44 88 THR A O 1
ATOM 709 N N . ASP A 1 89 ? -7.515 0.698 -4.774 1.00 95.38 89 ASP A N 1
ATOM 710 C CA . ASP A 1 89 ? -7.280 1.477 -5.992 1.00 95.38 89 ASP A CA 1
ATOM 711 C C . ASP A 1 89 ? -7.249 0.550 -7.230 1.00 95.38 89 ASP A C 1
ATOM 713 O O . ASP A 1 89 ? -6.207 0.408 -7.886 1.00 95.38 89 ASP A O 1
ATOM 717 N N . PRO A 1 90 ? -8.376 -0.136 -7.530 1.00 96.25 90 PRO A N 1
ATOM 718 C CA . PRO A 1 90 ? -8.458 -1.120 -8.611 1.00 96.25 90 PRO A CA 1
ATOM 719 C C . PRO A 1 90 ? -8.178 -0.515 -9.989 1.00 96.25 90 PRO A C 1
ATOM 721 O O . PRO A 1 90 ? -7.586 -1.181 -10.835 1.00 96.25 90 PRO A O 1
ATOM 724 N N . GLU A 1 91 ? -8.550 0.746 -10.219 1.00 96.12 91 GLU A N 1
ATOM 725 C CA . GLU A 1 91 ? -8.348 1.414 -11.511 1.00 96.12 91 GLU A CA 1
ATOM 726 C C . GLU A 1 91 ? -6.870 1.663 -11.835 1.00 96.12 91 GLU A C 1
ATOM 728 O O . GLU A 1 91 ? -6.495 1.741 -13.004 1.00 96.12 91 GLU A O 1
ATOM 733 N N . ASN A 1 92 ? -6.011 1.737 -10.814 1.00 96.06 92 ASN A N 1
ATOM 734 C CA . ASN A 1 92 ? -4.565 1.869 -10.981 1.00 96.06 92 ASN A CA 1
ATOM 735 C C . ASN A 1 92 ? -3.811 0.585 -10.592 1.00 96.06 92 ASN A C 1
ATOM 737 O O . ASN A 1 92 ? -2.590 0.617 -10.410 1.00 96.06 92 ASN A O 1
ATOM 741 N N . TYR A 1 93 ? -4.494 -0.553 -10.448 1.00 97.38 93 TYR A N 1
ATOM 742 C CA . TYR A 1 93 ? -3.827 -1.834 -10.242 1.00 97.38 93 TYR A CA 1
ATOM 743 C C . TYR A 1 93 ? -3.336 -2.408 -11.582 1.00 97.38 93 TYR A C 1
ATOM 745 O O . TYR A 1 93 ? -4.111 -2.930 -12.377 1.00 97.38 93 TYR A O 1
ATOM 753 N N . ASP A 1 94 ? -2.024 -2.325 -11.824 1.00 97.38 94 ASP A N 1
ATOM 754 C CA . ASP A 1 94 ? -1.389 -2.779 -13.070 1.00 97.38 94 ASP A CA 1
ATOM 755 C C . ASP A 1 94 ? -0.147 -3.651 -12.774 1.00 97.38 94 ASP A C 1
ATOM 757 O O . ASP A 1 94 ? 0.977 -3.142 -12.652 1.00 97.38 94 ASP A O 1
ATOM 761 N N . PRO A 1 95 ? -0.311 -4.980 -12.623 1.00 96.00 95 PRO A N 1
ATOM 762 C CA . PRO A 1 95 ? 0.797 -5.879 -12.299 1.00 96.00 95 PRO A CA 1
ATOM 763 C C . PRO A 1 95 ? 1.854 -5.956 -13.412 1.00 96.00 95 PRO A C 1
ATOM 765 O O . PRO A 1 95 ? 3.038 -6.157 -13.116 1.00 96.00 95 PRO A O 1
ATOM 768 N N . SER A 1 96 ? 1.467 -5.749 -14.675 1.00 96.25 96 SER A N 1
ATOM 769 C CA . SER A 1 96 ? 2.392 -5.711 -15.812 1.00 96.25 96 SER A CA 1
ATOM 770 C C . SER A 1 96 ? 3.286 -4.473 -15.754 1.00 96.25 96 SER A C 1
ATOM 772 O O . SER A 1 96 ? 4.507 -4.584 -15.899 1.00 96.25 96 SER A O 1
ATOM 7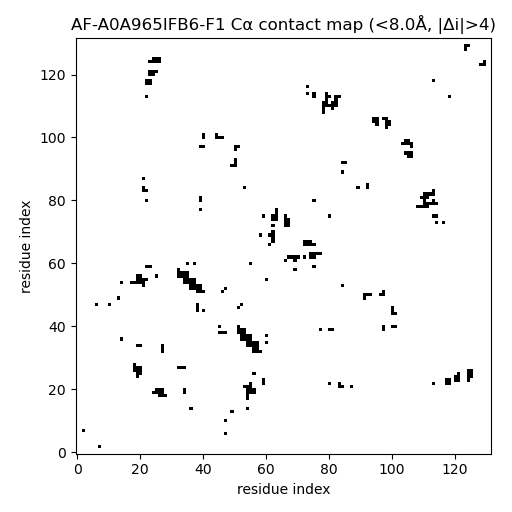74 N N . PHE A 1 97 ? 2.719 -3.302 -15.448 1.00 96.25 97 PHE A N 1
ATOM 775 C CA . PHE A 1 97 ? 3.497 -2.093 -15.190 1.00 96.25 97 PHE A CA 1
ATOM 776 C C . PHE A 1 97 ? 4.453 -2.289 -14.015 1.00 96.25 97 PHE A C 1
ATOM 778 O O . PHE A 1 97 ? 5.646 -2.004 -14.148 1.00 96.25 97 PHE A O 1
ATOM 785 N N . LEU A 1 98 ? 3.980 -2.836 -12.893 1.00 95.81 98 LEU A N 1
ATOM 786 C CA . LEU A 1 98 ? 4.828 -3.106 -11.729 1.00 95.81 98 LEU A CA 1
ATOM 787 C C . LEU A 1 98 ? 5.997 -4.044 -12.077 1.00 95.81 98 LEU A C 1
ATOM 789 O O . LEU A 1 98 ? 7.137 -3.779 -11.691 1.00 95.81 98 LEU A O 1
ATOM 793 N N . ALA A 1 99 ? 5.761 -5.104 -12.855 1.00 95.00 99 ALA A N 1
ATOM 794 C CA . ALA A 1 99 ? 6.826 -5.985 -13.336 1.00 95.00 99 ALA A CA 1
ATOM 795 C C . ALA A 1 99 ? 7.836 -5.242 -14.229 1.00 95.00 99 ALA A C 1
ATOM 797 O O . ALA A 1 99 ? 9.055 -5.410 -14.072 1.00 95.00 99 ALA A O 1
ATOM 798 N N . SER A 1 100 ? 7.345 -4.352 -15.098 1.00 94.62 100 SER A N 1
ATOM 799 C CA . SER A 1 100 ? 8.170 -3.559 -16.015 1.00 94.62 100 SER A CA 1
ATOM 800 C C . SER A 1 100 ? 9.158 -2.638 -15.285 1.00 94.62 100 SER A C 1
ATOM 802 O O . SER A 1 100 ? 10.293 -2.475 -15.741 1.00 94.62 100 SER A O 1
ATOM 804 N N . LEU A 1 101 ? 8.803 -2.123 -14.097 1.00 93.62 101 LEU A N 1
ATOM 805 C CA . LEU A 1 101 ? 9.702 -1.314 -13.256 1.00 93.62 101 LEU A CA 1
ATOM 806 C C . LEU A 1 101 ? 10.960 -2.082 -12.831 1.00 93.62 101 LEU A C 1
ATOM 808 O O . LEU A 1 101 ? 12.002 -1.487 -12.550 1.00 93.62 101 LEU A O 1
ATOM 812 N N . ARG A 1 102 ? 10.882 -3.415 -12.814 1.00 90.19 102 ARG A N 1
ATOM 813 C CA . ARG A 1 102 ? 11.999 -4.319 -12.529 1.00 90.19 102 ARG A CA 1
ATOM 814 C C . ARG A 1 102 ? 12.600 -4.960 -13.777 1.00 90.19 102 ARG A C 1
ATOM 816 O O . ARG A 1 102 ? 13.425 -5.861 -13.633 1.00 90.19 102 ARG A O 1
ATOM 823 N N . ARG A 1 103 ? 12.212 -4.503 -14.974 1.00 91.94 103 ARG A N 1
ATOM 824 C CA . ARG A 1 103 ? 12.583 -5.100 -16.269 1.00 91.94 103 ARG A CA 1
ATOM 825 C C . ARG A 1 103 ? 12.210 -6.586 -16.344 1.00 91.94 103 ARG A C 1
ATOM 827 O O . ARG A 1 103 ? 12.971 -7.396 -16.864 1.00 91.94 103 ARG A O 1
ATOM 834 N N . LYS A 1 104 ? 11.060 -6.946 -15.772 1.00 91.94 104 LYS A N 1
ATOM 835 C CA . LYS A 1 104 ? 10.502 -8.300 -15.806 1.00 91.94 104 LYS A CA 1
ATOM 836 C C . LYS A 1 104 ? 9.180 -8.311 -16.566 1.00 91.94 104 LYS A C 1
ATOM 838 O O . LYS A 1 104 ? 8.500 -7.294 -16.634 1.00 91.94 104 LYS A O 1
ATOM 843 N N . VAL A 1 105 ? 8.816 -9.484 -17.080 1.00 91.75 105 VAL A N 1
ATOM 844 C CA . VAL A 1 105 ? 7.509 -9.731 -17.713 1.00 91.75 105 VAL A CA 1
ATOM 845 C C . VAL A 1 105 ? 6.416 -9.943 -16.658 1.00 91.75 105 VAL A C 1
ATOM 847 O O . VAL A 1 105 ? 5.288 -9.505 -16.840 1.00 91.75 105 VAL A O 1
ATOM 850 N N . HIS A 1 106 ? 6.764 -10.561 -15.526 1.00 94.00 106 HIS A N 1
ATOM 851 C CA . HIS A 1 106 ? 5.872 -10.794 -14.389 1.00 94.00 106 HIS A CA 1
ATOM 852 C C . HIS A 1 106 ? 6.589 -10.519 -13.056 1.00 94.00 106 HIS A C 1
ATOM 854 O O . HIS A 1 106 ? 7.823 -10.523 -12.975 1.00 94.00 106 HIS A O 1
ATOM 860 N N . LEU A 1 107 ? 5.821 -10.289 -11.985 1.00 92.75 107 LEU A N 1
ATOM 861 C CA . LEU A 1 107 ? 6.360 -9.996 -10.649 1.00 92.75 107 LEU A CA 1
ATOM 862 C C . LEU A 1 107 ? 7.044 -11.210 -10.001 1.00 92.75 107 LEU A C 1
ATOM 864 O O . LEU A 1 107 ? 8.024 -11.043 -9.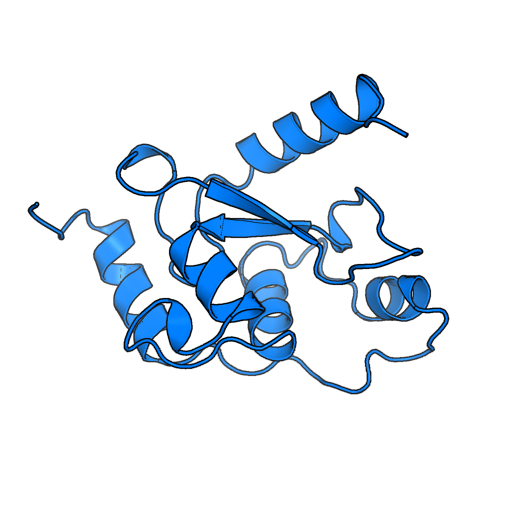267 1.00 92.75 107 LEU A O 1
ATOM 868 N N . GLY A 1 108 ? 6.580 -12.420 -10.339 1.00 92.88 108 GLY A N 1
ATOM 869 C CA . GLY A 1 108 ? 7.054 -13.681 -9.754 1.00 92.88 108 GLY A CA 1
ATOM 870 C C . GLY A 1 108 ? 6.371 -14.038 -8.430 1.00 92.88 108 GLY A C 1
ATOM 871 O O . GLY A 1 108 ? 6.859 -14.905 -7.718 1.00 92.88 108 GLY A O 1
ATOM 872 N N . TYR A 1 109 ? 5.290 -13.337 -8.100 1.00 94.19 109 TYR A N 1
ATOM 873 C CA . TYR A 1 109 ? 4.350 -13.621 -7.024 1.00 94.19 109 TYR A CA 1
ATOM 874 C C . TYR A 1 109 ? 3.016 -12.971 -7.395 1.00 94.19 109 TYR A C 1
ATOM 876 O O . TYR A 1 109 ? 3.006 -11.925 -8.053 1.00 94.19 109 TYR A O 1
ATOM 884 N N . ASP A 1 110 ? 1.929 -13.587 -6.954 1.00 95.69 110 ASP A N 1
ATOM 885 C CA . ASP A 1 110 ? 0.563 -13.115 -7.169 1.00 95.69 110 ASP A CA 1
ATOM 886 C C . ASP A 1 110 ? 0.034 -12.407 -5.913 1.00 95.69 110 ASP A C 1
ATOM 888 O O . ASP A 1 110 ? 0.647 -12.527 -4.843 1.00 95.69 110 ASP A O 1
ATOM 892 N N . PRO A 1 111 ? -1.072 -11.645 -6.008 1.00 97.38 111 PRO A N 1
ATOM 893 C CA . PRO A 1 111 ? -1.781 -11.160 -4.832 1.00 97.38 111 PRO A CA 1
ATOM 894 C C . PRO A 1 111 ? -2.081 -12.291 -3.850 1.00 97.38 111 PRO A C 1
ATOM 896 O O . PRO A 1 111 ? -2.480 -13.388 -4.240 1.00 97.38 111 PRO A O 1
ATOM 899 N N . GLN A 1 112 ? -1.888 -12.012 -2.564 1.00 98.00 112 GLN A N 1
ATOM 900 C CA . GLN A 1 112 ? -2.240 -12.929 -1.485 1.00 98.00 112 GLN A CA 1
ATOM 901 C C . GLN A 1 112 ? -3.221 -12.254 -0.531 1.00 98.00 112 GLN A C 1
ATOM 903 O O . GLN A 1 112 ? -3.083 -11.049 -0.296 1.00 98.00 112 GLN A O 1
ATOM 908 N N . PRO A 1 113 ? -4.169 -13.010 0.054 1.00 98.06 113 PRO A N 1
ATOM 909 C CA . PRO A 1 113 ? -5.086 -12.475 1.048 1.00 98.06 113 PRO A CA 1
ATOM 910 C C . PRO A 1 113 ? -4.335 -11.757 2.167 1.00 98.06 113 PRO A C 1
ATOM 912 O O . PRO A 1 113 ? -3.330 -12.252 2.678 1.00 98.06 113 PRO A O 1
ATOM 915 N N . ILE A 1 114 ? -4.829 -10.586 2.556 1.00 98.06 114 ILE A N 1
ATOM 916 C CA . ILE A 1 114 ? -4.299 -9.868 3.713 1.00 98.06 114 ILE A CA 1
ATOM 917 C C . ILE A 1 114 ? -4.580 -10.717 4.966 1.00 98.06 114 ILE A C 1
ATOM 919 O O . ILE A 1 114 ? -5.701 -11.210 5.106 1.00 98.06 114 ILE A O 1
ATOM 923 N N . PRO A 1 115 ? -3.608 -10.899 5.885 1.00 97.50 115 PRO A N 1
ATOM 924 C CA . PRO A 1 115 ? -3.827 -11.693 7.090 1.00 97.50 115 PRO A CA 1
ATOM 925 C C . PRO A 1 115 ? -5.057 -11.224 7.873 1.00 97.50 115 PRO A C 1
ATOM 927 O O . PRO A 1 115 ? -5.220 -10.022 8.094 1.00 97.50 115 PRO A O 1
ATOM 930 N N . GLN A 1 116 ? -5.877 -12.178 8.332 1.00 96.94 116 GLN A N 1
ATOM 931 C CA . GLN A 1 116 ? -7.181 -11.908 8.951 1.00 96.94 116 GLN A CA 1
ATOM 932 C C . GLN A 1 116 ? -7.103 -10.880 10.086 1.00 96.94 116 GLN A C 1
ATOM 934 O O . GLN A 1 116 ? -7.936 -9.991 10.154 1.00 96.94 116 GLN A O 1
ATOM 939 N N . PHE A 1 117 ? -6.034 -10.912 10.887 1.00 95.69 117 PHE A N 1
ATOM 940 C CA . PHE A 1 117 ? -5.757 -9.910 11.920 1.00 95.69 117 PHE A CA 1
ATOM 941 C C . PHE A 1 117 ? -5.926 -8.460 11.431 1.00 95.69 117 PHE A C 1
ATOM 943 O O . PHE A 1 117 ? -6.538 -7.640 12.106 1.00 95.69 117 PHE A O 1
ATOM 950 N N . TYR A 1 118 ? -5.387 -8.125 10.255 1.00 96.56 118 TYR A N 1
ATOM 951 C CA . TYR A 1 118 ? -5.491 -6.772 9.708 1.00 96.56 118 TYR A CA 1
ATOM 952 C C . TYR A 1 118 ? -6.866 -6.484 9.119 1.00 96.56 118 TYR A C 1
ATOM 954 O O . TYR A 1 118 ? -7.267 -5.324 9.107 1.00 96.56 118 TYR A O 1
ATOM 962 N N . VAL A 1 119 ? -7.555 -7.517 8.626 1.00 96.44 119 VAL A N 1
ATOM 963 C CA . VAL A 1 119 ? -8.929 -7.422 8.128 1.00 96.44 119 VAL A CA 1
ATOM 964 C C . VAL A 1 119 ? -9.881 -7.133 9.285 1.00 96.44 119 VAL A C 1
ATOM 966 O O . VAL A 1 119 ? -10.664 -6.200 9.186 1.00 96.44 119 VAL A O 1
ATOM 969 N N . ASP A 1 120 ? -9.745 -7.822 10.416 1.00 94.50 120 ASP A N 1
ATOM 970 C CA . ASP A 1 120 ? -10.554 -7.576 11.618 1.00 94.50 120 ASP A CA 1
ATOM 971 C C . ASP A 1 120 ? -10.332 -6.153 12.162 1.00 94.50 120 ASP A C 1
ATOM 973 O O . ASP A 1 120 ? -11.251 -5.482 12.635 1.00 94.50 120 ASP A O 1
ATOM 977 N N . GLU A 1 121 ? -9.105 -5.634 12.046 1.00 94.44 121 GLU A N 1
ATOM 978 C CA . GLU A 1 121 ? -8.813 -4.251 12.424 1.00 94.44 121 GLU A CA 1
ATOM 979 C C . GLU A 1 121 ? -9.507 -3.209 11.544 1.00 94.44 121 GLU A C 1
ATOM 981 O O . GLU A 1 121 ? -9.679 -2.076 11.997 1.00 94.44 121 GLU A O 1
ATOM 986 N N . ARG A 1 122 ? -9.898 -3.550 10.313 1.00 94.75 122 ARG A N 1
ATOM 987 C CA . ARG A 1 122 ? -10.545 -2.606 9.396 1.00 94.75 122 ARG A CA 1
ATOM 988 C C . ARG A 1 122 ? -11.850 -2.078 9.977 1.00 94.75 122 ARG A C 1
ATOM 990 O O . ARG A 1 122 ? -12.035 -0.866 10.049 1.00 94.75 122 ARG A O 1
ATOM 997 N N . GLU A 1 123 ? -12.713 -2.969 10.454 1.00 85.31 123 GLU A N 1
ATOM 998 C CA . GLU A 1 123 ? -14.001 -2.600 11.055 1.00 85.31 123 GLU A CA 1
ATOM 999 C C . GLU A 1 123 ? -13.811 -1.754 12.323 1.00 85.31 123 GLU A C 1
ATOM 1001 O O . GLU A 1 123 ? -14.466 -0.723 12.511 1.00 85.31 123 GLU A O 1
ATOM 1006 N N . ALA A 1 124 ? -12.847 -2.135 13.166 1.00 88.19 124 ALA A N 1
ATOM 1007 C CA . ALA A 1 124 ? -12.519 -1.398 14.384 1.00 88.19 124 ALA A CA 1
ATOM 1008 C C . ALA A 1 124 ? -11.985 0.017 14.091 1.00 88.19 124 ALA A C 1
ATOM 1010 O O . ALA A 1 124 ? -12.292 0.966 14.816 1.00 88.19 124 ALA A O 1
ATOM 1011 N N . ASN A 1 125 ? -11.193 0.171 13.027 1.00 90.94 125 ASN A N 1
ATOM 1012 C CA . ASN A 1 125 ? -10.612 1.456 12.641 1.00 90.94 125 ASN A CA 1
ATOM 1013 C C . ASN A 1 125 ? -11.627 2.369 11.930 1.00 90.94 125 ASN A C 1
ATOM 1015 O O . ASN A 1 125 ? -11.500 3.587 12.028 1.00 90.94 125 ASN A O 1
ATOM 1019 N N . LEU A 1 126 ? -12.650 1.809 11.271 1.00 81.81 126 LEU A N 1
ATOM 1020 C CA . LEU A 1 126 ? -13.752 2.581 10.681 1.00 81.81 126 LEU A CA 1
ATOM 1021 C C . LEU A 1 126 ? -14.717 3.144 11.729 1.00 81.81 126 LEU A C 1
ATOM 1023 O O . LEU A 1 126 ? -15.238 4.243 11.567 1.00 81.81 126 LEU A O 1
ATOM 1027 N N . THR A 1 127 ? -14.970 2.392 12.799 1.00 77.50 127 THR A N 1
ATOM 1028 C CA . THR A 1 127 ? -15.976 2.746 13.815 1.00 77.50 127 THR A CA 1
ATOM 1029 C C . THR A 1 127 ? -15.430 3.633 14.935 1.00 77.50 127 THR A C 1
ATOM 1031 O O . THR A 1 127 ? -16.188 4.054 15.806 1.00 77.50 127 THR A O 1
ATOM 1034 N N . GLY A 1 128 ? -14.122 3.925 14.944 1.00 67.06 128 GLY A N 1
ATOM 1035 C CA . GLY A 1 128 ? -13.478 4.708 16.007 1.00 67.06 128 GLY A CA 1
ATOM 1036 C C . GLY A 1 128 ? -13.500 4.017 17.377 1.00 67.06 128 GLY A C 1
ATOM 1037 O O . GLY A 1 128 ? -13.204 4.649 18.388 1.00 67.06 128 GLY A O 1
ATOM 1038 N N . GLY A 1 129 ? -13.828 2.720 17.427 1.00 55.94 129 GLY A N 1
ATOM 1039 C CA . GLY A 1 129 ? -14.074 1.968 18.663 1.00 55.94 129 GLY A CA 1
ATOM 1040 C C . GLY A 1 129 ? -12.845 1.752 19.553 1.00 55.94 129 GLY A C 1
ATOM 1041 O O . GLY A 1 129 ? -12.965 1.216 20.653 1.00 55.94 129 GLY A O 1
ATOM 1042 N N . ARG A 1 130 ? -11.654 2.178 19.118 1.00 56.03 130 ARG A N 1
ATOM 1043 C CA . ARG A 1 130 ? -10.448 2.181 19.951 1.00 56.03 130 ARG A CA 1
ATOM 1044 C C . ARG A 1 130 ? -10.430 3.413 20.846 1.00 56.03 130 ARG A C 1
ATOM 1046 O O . ARG A 1 130 ? -9.806 4.424 20.500 1.00 56.03 130 ARG A O 1
ATOM 1053 N N . GLN A 1 131 ? -11.078 3.284 22.006 1.00 43.69 131 GLN A N 1
ATOM 1054 C CA . GLN A 1 131 ? -10.773 4.140 23.151 1.00 43.69 131 GLN A CA 1
ATOM 1055 C C . GLN A 1 131 ? -9.257 4.086 23.436 1.00 43.69 131 GLN A C 1
ATOM 1057 O O . GLN A 1 131 ? -8.646 3.039 23.199 1.00 43.69 131 GLN A O 1
ATOM 1062 N N . PRO A 1 132 ? -8.644 5.227 23.796 1.00 49.84 132 PRO A N 1
ATOM 1063 C CA . PRO A 1 132 ? -7.206 5.335 24.034 1.00 49.84 132 PRO A CA 1
ATOM 1064 C C . PRO A 1 132 ? -6.690 4.355 25.090 1.00 49.84 132 PRO A C 1
ATOM 1066 O O . PRO A 1 132 ? -7.450 4.033 26.030 1.00 49.84 132 PRO A O 1
#

Sequence (132 aa):
MGLSKADRQELATWAAEHRSCAVCWWPESDGRRRMEIHHLQQGAGRKHDRRNLLTLCERCHCVLHSGGWCGNYPDLTKAHLLQAKQETDPENYDPSFLASLRRKVHLGYDPQPIPQFYVDEREANLTGGRQP

Secondary structure (DSSP, 8-state):
-PPPHHHHHHHHHHHHH--B-TTT--BGGG-SS-EEEEESS-STT----GGGEEEEEHHHHHHHHHGGGGSS-----HHHHHHHHHHH-GGG--HHHHHHTTT-SS-SS---PPPHHHHHHHHHHHTT----

Solvent-accessible surface area (backbone atoms only — not comparable to full-atom values): 7651 Å² total; per-residue (Å²): 136,80,82,51,73,64,58,51,50,51,52,51,56,53,45,72,76,45,56,34,12,50,72,34,38,45,44,48,88,71,63,86,54,57,76,41,84,41,54,79,53,71,69,98,49,51,58,102,40,76,58,33,54,46,36,27,32,52,66,62,49,38,19,51,77,57,31,62,78,69,42,102,55,84,78,45,51,72,34,28,50,45,37,26,38,46,74,73,40,52,93,42,54,44,64,56,61,57,9,45,48,70,78,34,82,57,72,86,70,62,67,33,83,64,61,61,74,38,55,61,39,28,62,44,41,69,69,61,70,70,73,132

Radius of gyration: 14.86 Å; Cα contacts (8 Å, |Δi|>4): 179; chains: 1; bounding box: 35×34×42 Å